Protein AF-A0A974TDC9-F1 (afdb_monomer_lite)

Structure (mmCIF, N/CA/C/O backbone):
data_AF-A0A974TDC9-F1
#
_entry.id   AF-A0A974TDC9-F1
#
loop_
_atom_site.group_PDB
_atom_site.id
_atom_site.type_symbol
_atom_site.label_atom_id
_atom_site.label_alt_id
_atom_site.label_comp_id
_atom_site.label_asym_id
_atom_site.label_entity_id
_atom_site.label_seq_id
_atom_site.pdbx_PDB_ins_code
_atom_site.Cartn_x
_atom_site.Cartn_y
_atom_site.Cartn_z
_atom_site.occupancy
_atom_site.B_iso_or_equiv
_atom_site.auth_seq_id
_atom_site.auth_comp_id
_atom_site.auth_asym_id
_atom_site.auth_atom_id
_atom_site.pdbx_PDB_model_num
ATOM 1 N N . MET A 1 1 ? -6.749 -15.546 -13.032 1.00 61.03 1 MET A N 1
ATOM 2 C CA . MET A 1 1 ? -5.325 -15.649 -12.618 1.00 61.03 1 MET A CA 1
ATOM 3 C C . MET A 1 1 ? -4.894 -14.229 -12.273 1.00 61.03 1 MET A C 1
ATOM 5 O O . MET A 1 1 ? -5.263 -13.361 -13.044 1.00 61.03 1 MET A O 1
ATOM 9 N N . PHE A 1 2 ? -4.236 -13.957 -11.141 1.00 67.06 2 PHE A N 1
ATOM 10 C CA . PHE A 1 2 ? -3.923 -12.566 -10.758 1.00 67.06 2 PHE A CA 1
ATOM 11 C C . PHE A 1 2 ? -2.789 -11.995 -11.621 1.00 67.06 2 PHE A C 1
ATOM 13 O O . PHE A 1 2 ? -1.724 -12.611 -11.715 1.00 67.06 2 PHE A O 1
ATOM 20 N N . ALA A 1 3 ? -3.006 -10.831 -12.229 1.00 76.19 3 ALA A N 1
ATOM 21 C CA . ALA A 1 3 ? -1.975 -10.071 -12.929 1.00 76.19 3 ALA A CA 1
ATOM 22 C C . ALA A 1 3 ? -1.154 -9.232 -11.932 1.00 76.19 3 ALA A C 1
ATOM 24 O O . ALA A 1 3 ? -1.611 -8.918 -10.831 1.00 76.19 3 ALA A O 1
ATOM 25 N N . HIS A 1 4 ? 0.073 -8.834 -12.294 1.00 76.62 4 HIS A N 1
ATOM 26 C CA . HIS A 1 4 ? 0.889 -8.003 -11.393 1.00 76.62 4 HIS A CA 1
ATOM 27 C C . HIS A 1 4 ? 0.265 -6.607 -11.208 1.00 76.62 4 HIS A C 1
ATOM 29 O O . HIS A 1 4 ? 0.406 -5.998 -10.143 1.00 76.62 4 HIS A O 1
ATOM 35 N N . GLY A 1 5 ? -0.455 -6.116 -12.224 1.00 81.62 5 GLY A N 1
ATOM 36 C CA . GLY A 1 5 ? -1.236 -4.882 -12.165 1.00 81.62 5 GLY A CA 1
ATOM 37 C C . GLY A 1 5 ? -2.342 -4.907 -11.107 1.00 81.62 5 GLY A C 1
ATOM 38 O O . GLY A 1 5 ? -2.518 -3.908 -10.406 1.00 81.62 5 GLY A O 1
ATOM 39 N N . ASP A 1 6 ? -3.013 -6.049 -10.916 1.00 86.94 6 ASP A N 1
ATOM 40 C CA . ASP A 1 6 ? -4.126 -6.188 -9.963 1.00 86.94 6 ASP A CA 1
ATOM 41 C C . ASP A 1 6 ? -3.672 -5.894 -8.535 1.00 86.94 6 ASP A C 1
ATOM 43 O O . ASP A 1 6 ? -4.352 -5.198 -7.780 1.00 86.94 6 ASP A O 1
ATOM 47 N N . LEU A 1 7 ? -2.481 -6.368 -8.162 1.00 90.00 7 LEU A N 1
ATOM 48 C CA . LEU A 1 7 ? -1.931 -6.135 -6.833 1.00 90.00 7 LEU A CA 1
ATOM 49 C C . LEU A 1 7 ? -1.648 -4.652 -6.596 1.00 90.00 7 LEU A C 1
ATOM 51 O O . LEU A 1 7 ? -2.020 -4.108 -5.555 1.00 90.00 7 LEU A O 1
ATOM 55 N N . TRP A 1 8 ? -1.003 -3.986 -7.553 1.00 90.31 8 TRP A N 1
ATOM 56 C CA . TRP A 1 8 ? -0.696 -2.563 -7.433 1.00 90.31 8 TRP A CA 1
ATOM 57 C C . TRP A 1 8 ? -1.957 -1.704 -7.399 1.00 90.31 8 TRP A C 1
ATOM 59 O O . TRP A 1 8 ? -2.028 -0.771 -6.602 1.00 90.31 8 TRP A O 1
ATOM 69 N N . HIS A 1 9 ? -2.961 -2.054 -8.198 1.00 91.38 9 HIS A N 1
ATOM 70 C CA . HIS A 1 9 ? -4.256 -1.387 -8.174 1.00 91.38 9 HIS A CA 1
ATOM 71 C C . HIS A 1 9 ? -4.990 -1.623 -6.843 1.00 91.38 9 HIS A C 1
ATOM 73 O O . HIS A 1 9 ? -5.542 -0.695 -6.260 1.00 91.38 9 HIS A O 1
ATOM 79 N N . THR A 1 10 ? -4.917 -2.838 -6.292 1.00 93.56 10 THR A N 1
ATOM 80 C CA . THR A 1 10 ? -5.464 -3.153 -4.962 1.00 93.56 10 THR A CA 1
ATOM 81 C C . THR A 1 10 ? -4.800 -2.310 -3.868 1.00 93.56 10 THR A C 1
ATOM 83 O O . THR A 1 10 ? -5.485 -1.843 -2.963 1.00 93.56 10 THR A O 1
ATOM 86 N N . ILE A 1 11 ? -3.482 -2.077 -3.943 1.00 93.50 11 ILE A N 1
ATOM 87 C CA . ILE A 1 11 ? -2.765 -1.187 -3.012 1.00 93.50 11 ILE A CA 1
ATOM 88 C C . ILE A 1 11 ? -3.237 0.265 -3.154 1.00 93.50 11 ILE A C 1
ATOM 90 O O . ILE A 1 11 ? -3.406 0.945 -2.141 1.00 93.50 11 ILE A O 1
ATOM 94 N N . ASP A 1 12 ? -3.461 0.735 -4.382 1.00 93.38 12 ASP A N 1
ATOM 95 C CA . ASP A 1 12 ? -3.979 2.083 -4.638 1.00 93.38 12 ASP A CA 1
ATOM 96 C C . ASP A 1 12 ? -5.367 2.255 -3.994 1.00 93.38 12 ASP A C 1
ATOM 98 O O . ASP A 1 12 ? -5.568 3.166 -3.190 1.00 93.38 12 ASP A O 1
ATOM 102 N N . LEU A 1 13 ? -6.282 1.308 -4.225 1.00 93.69 13 LEU A N 1
ATOM 103 C CA . LEU A 1 13 ? -7.610 1.304 -3.601 1.00 93.69 13 LEU A CA 1
ATOM 104 C C . LEU A 1 13 ? -7.562 1.151 -2.078 1.00 93.69 13 LEU A C 1
ATOM 106 O O . LEU A 1 13 ? -8.396 1.712 -1.367 1.00 93.69 13 LEU A O 1
ATOM 110 N N . LEU A 1 14 ? -6.613 0.373 -1.553 1.00 94.50 14 LEU A N 1
ATOM 111 C CA . LEU A 1 14 ? -6.419 0.231 -0.112 1.00 94.50 14 LEU A CA 1
ATOM 112 C C . LEU A 1 14 ? -6.062 1.584 0.516 1.00 94.50 14 LEU A C 1
ATOM 114 O O . LEU A 1 14 ? -6.622 1.941 1.550 1.00 94.50 14 LEU A O 1
ATOM 118 N N . ALA A 1 15 ? -5.176 2.351 -0.125 1.00 94.25 15 ALA A N 1
ATOM 119 C CA . ALA A 1 15 ? -4.835 3.697 0.320 1.00 94.25 15 ALA A CA 1
ATOM 120 C C . ALA A 1 15 ? -6.051 4.636 0.255 1.00 94.25 15 ALA A C 1
ATOM 122 O O . ALA A 1 15 ? -6.341 5.321 1.239 1.00 94.25 15 ALA A O 1
ATOM 123 N N . GLU A 1 16 ? -6.814 4.596 -0.842 1.00 94.19 16 GLU A N 1
ATOM 124 C CA . GLU A 1 16 ? -8.041 5.386 -1.005 1.00 94.19 16 GLU A CA 1
ATOM 125 C C . GLU A 1 16 ? -9.083 5.078 0.079 1.00 94.19 16 GLU A C 1
ATOM 127 O O . GLU A 1 16 ? -9.658 5.998 0.660 1.00 94.19 16 GLU A O 1
ATOM 132 N N . ARG A 1 17 ? -9.274 3.801 0.443 1.00 92.88 17 ARG A N 1
ATOM 133 C CA . ARG A 1 17 ? -10.165 3.393 1.548 1.00 92.88 17 ARG A CA 1
ATOM 134 C C . ARG A 1 17 ? -9.728 3.937 2.904 1.00 92.88 17 ARG A C 1
ATOM 136 O O . ARG A 1 17 ? -10.569 4.188 3.763 1.00 92.88 17 ARG A O 1
ATOM 143 N N . CYS A 1 18 ? -8.429 4.142 3.093 1.00 93.00 18 CYS A N 1
ATOM 144 C CA . CYS A 1 18 ? -7.888 4.794 4.278 1.00 93.00 18 CYS A CA 1
ATOM 145 C C . CYS A 1 18 ? -7.943 6.332 4.206 1.00 93.00 18 CYS A C 1
ATOM 147 O O . CYS A 1 18 ? -7.466 6.975 5.138 1.00 93.00 18 CYS A O 1
ATOM 149 N N . ASN A 1 19 ? -8.505 6.930 3.146 1.00 95.06 19 ASN A N 1
ATOM 150 C CA . ASN A 1 19 ? -8.427 8.365 2.840 1.00 95.06 19 ASN A CA 1
ATOM 151 C C . ASN A 1 19 ? -6.977 8.882 2.745 1.00 95.06 19 ASN A C 1
ATOM 153 O O . ASN A 1 19 ? -6.675 10.011 3.133 1.00 95.06 19 ASN A O 1
ATOM 157 N N . LEU A 1 20 ? -6.062 8.045 2.250 1.00 94.69 20 LEU A N 1
ATOM 158 C CA . LEU A 1 20 ? -4.644 8.359 2.092 1.00 94.69 20 LEU A CA 1
ATOM 159 C C . LEU A 1 20 ? -4.226 8.248 0.626 1.00 94.69 20 LEU A C 1
ATOM 161 O O . LEU A 1 20 ? -4.779 7.474 -0.149 1.00 94.69 20 LEU A O 1
ATOM 165 N N . SER A 1 21 ? -3.175 8.979 0.254 1.00 94.38 21 SER A N 1
ATOM 166 C CA . SER A 1 21 ? -2.422 8.646 -0.955 1.00 94.38 21 SER A CA 1
ATOM 167 C C . SER A 1 21 ? -1.574 7.397 -0.710 1.00 94.38 21 SER A C 1
ATOM 169 O O . SER A 1 21 ? -1.278 7.046 0.432 1.00 94.38 21 SER A O 1
ATOM 171 N N . THR A 1 22 ? -1.105 6.748 -1.770 1.00 93.56 22 THR A N 1
ATOM 172 C CA . THR A 1 22 ? -0.148 5.633 -1.668 1.00 93.56 22 THR A CA 1
ATOM 173 C C . THR A 1 22 ? 1.105 5.998 -0.880 1.00 93.56 22 THR A C 1
ATOM 175 O O . THR A 1 22 ? 1.542 5.229 -0.027 1.00 93.56 22 THR A O 1
ATOM 178 N N . SER A 1 23 ? 1.656 7.192 -1.102 1.00 94.12 23 SER A N 1
ATOM 179 C CA . SER A 1 23 ? 2.766 7.723 -0.306 1.00 94.12 23 SER A CA 1
ATOM 180 C C . SER A 1 23 ? 2.373 7.965 1.155 1.00 94.12 23 SER A C 1
ATOM 182 O O . SER A 1 23 ? 3.174 7.711 2.049 1.00 94.12 23 SER A O 1
ATOM 184 N N . GLY A 1 24 ? 1.141 8.415 1.418 1.00 95.25 24 GLY A N 1
ATOM 185 C CA . GLY A 1 24 ? 0.606 8.574 2.773 1.00 95.25 24 GLY A CA 1
ATOM 186 C C . GLY A 1 24 ? 0.440 7.240 3.503 1.00 95.25 24 GLY A C 1
ATOM 187 O O . GLY A 1 24 ? 0.818 7.125 4.667 1.00 95.25 24 GLY A O 1
ATOM 188 N N . LEU A 1 25 ? -0.044 6.207 2.809 1.00 95.75 25 LEU A N 1
ATOM 189 C CA . LEU A 1 25 ? -0.121 4.847 3.337 1.00 95.75 25 LEU A CA 1
ATOM 190 C C . LEU A 1 25 ? 1.281 4.272 3.592 1.00 95.75 25 LEU A C 1
ATOM 192 O O . LEU A 1 25 ? 1.496 3.647 4.627 1.00 95.75 25 LEU A O 1
ATOM 196 N N . ALA A 1 26 ? 2.249 4.532 2.705 1.00 95.56 26 ALA A N 1
ATOM 197 C CA . ALA A 1 26 ? 3.644 4.142 2.909 1.00 95.56 26 ALA A CA 1
ATOM 198 C C . ALA A 1 26 ? 4.231 4.781 4.178 1.00 95.56 26 ALA A C 1
ATOM 200 O O . ALA A 1 26 ? 4.786 4.072 5.014 1.00 95.56 26 ALA A O 1
ATOM 201 N N . LEU A 1 27 ? 4.032 6.090 4.366 1.00 96.06 27 LEU A N 1
ATOM 202 C CA . LEU A 1 27 ? 4.455 6.797 5.577 1.00 96.06 27 LEU A CA 1
ATOM 203 C C . LEU A 1 27 ? 3.784 6.229 6.833 1.00 96.06 27 LEU A C 1
ATOM 205 O O . LEU A 1 27 ? 4.466 5.962 7.822 1.00 96.06 27 LEU A O 1
ATOM 209 N N . LYS A 1 28 ? 2.468 5.976 6.786 1.00 95.25 28 LYS A N 1
ATOM 210 C CA . LYS A 1 28 ? 1.726 5.349 7.894 1.00 95.25 28 LYS A CA 1
ATOM 211 C C . LYS A 1 28 ? 2.259 3.947 8.221 1.00 95.25 28 LYS A C 1
ATOM 213 O O . LYS A 1 28 ? 2.285 3.559 9.383 1.00 95.25 28 LYS A O 1
ATOM 218 N N . ALA A 1 29 ? 2.722 3.212 7.212 1.00 95.75 29 ALA A N 1
ATOM 219 C CA . ALA A 1 29 ? 3.325 1.887 7.339 1.00 95.75 29 ALA A CA 1
ATOM 220 C C . ALA A 1 29 ? 4.809 1.894 7.755 1.00 95.75 29 ALA A C 1
ATOM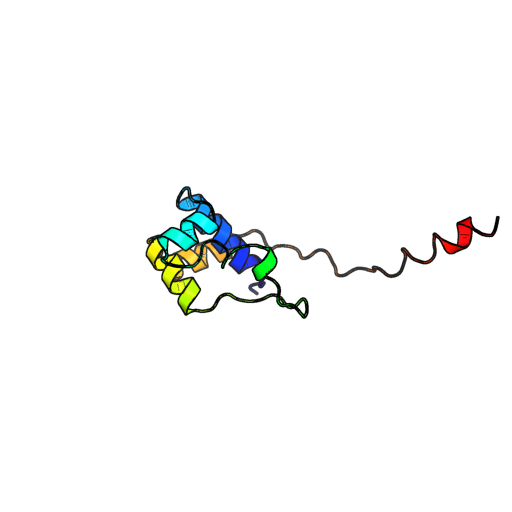 222 O O . ALA A 1 29 ? 5.431 0.831 7.808 1.00 95.75 29 ALA A O 1
ATOM 223 N N . GLY A 1 30 ? 5.397 3.064 8.032 1.00 94.94 30 GLY A N 1
ATOM 224 C CA . GLY A 1 30 ? 6.816 3.188 8.378 1.00 94.94 30 GLY A CA 1
ATOM 225 C C . GLY A 1 30 ? 7.756 2.868 7.210 1.00 94.94 30 GLY A C 1
ATOM 226 O O . GLY A 1 30 ? 8.890 2.443 7.422 1.00 94.94 30 GLY A O 1
ATOM 227 N N . LEU A 1 31 ? 7.272 3.020 5.978 1.00 94.62 31 LEU A N 1
ATOM 228 C CA . LEU A 1 31 ? 8.040 2.871 4.747 1.00 94.62 31 LEU A CA 1
ATOM 229 C C . LEU A 1 31 ? 8.449 4.245 4.208 1.00 94.62 31 LEU A C 1
ATOM 231 O O . LEU A 1 31 ? 7.858 5.272 4.543 1.00 94.62 31 LEU A O 1
ATOM 235 N N . ASP A 1 32 ? 9.437 4.259 3.315 1.00 92.88 32 ASP A N 1
ATOM 236 C CA . ASP A 1 32 ? 9.771 5.468 2.567 1.00 92.88 32 ASP A CA 1
ATOM 237 C C . ASP A 1 32 ? 8.611 5.865 1.633 1.00 92.88 32 ASP A C 1
ATOM 239 O O . ASP A 1 32 ? 8.045 5.024 0.924 1.00 92.88 32 ASP A O 1
ATOM 243 N N . SER A 1 33 ? 8.280 7.159 1.607 1.00 91.44 33 SER A N 1
ATOM 244 C CA . SER A 1 33 ? 7.116 7.716 0.901 1.00 91.44 33 SER A CA 1
ATOM 245 C C . SER A 1 33 ? 7.139 7.498 -0.616 1.00 91.44 33 SER A C 1
ATOM 247 O O . SER A 1 33 ? 6.090 7.558 -1.261 1.00 91.44 33 SER A O 1
ATOM 249 N N . THR A 1 34 ? 8.311 7.220 -1.194 1.00 90.25 34 THR A N 1
ATOM 250 C CA . THR A 1 34 ? 8.494 6.983 -2.631 1.00 90.25 34 THR A CA 1
ATOM 251 C C . THR A 1 34 ? 8.507 5.504 -3.006 1.00 90.25 34 THR A C 1
ATOM 253 O O . THR A 1 34 ? 8.458 5.167 -4.192 1.00 90.25 34 THR A O 1
ATOM 256 N N . SER A 1 35 ? 8.520 4.605 -2.015 1.00 87.06 35 SER A N 1
ATOM 257 C CA . SER A 1 35 ? 8.655 3.157 -2.227 1.00 87.06 35 SER A CA 1
ATOM 258 C C . SER A 1 35 ? 7.517 2.547 -3.046 1.00 87.06 35 SER A C 1
ATOM 260 O O . SER A 1 35 ? 7.719 1.531 -3.706 1.00 87.06 35 SER A O 1
ATOM 262 N N . LEU A 1 36 ? 6.332 3.167 -3.028 1.00 88.69 36 LEU A N 1
ATOM 263 C CA . LEU A 1 36 ? 5.134 2.688 -3.733 1.00 88.69 36 LEU A CA 1
ATOM 264 C C . LEU A 1 36 ? 4.805 3.486 -5.007 1.00 88.69 36 LEU A C 1
ATOM 266 O O . LEU A 1 36 ? 3.764 3.254 -5.637 1.00 88.69 36 LEU A O 1
ATOM 270 N N . ASN A 1 37 ? 5.675 4.421 -5.406 1.00 89.06 37 ASN A N 1
ATOM 271 C CA . ASN A 1 37 ? 5.466 5.254 -6.589 1.00 89.06 37 ASN A CA 1
ATOM 272 C C . ASN A 1 37 ? 5.446 4.408 -7.866 1.00 89.06 37 ASN A C 1
ATOM 274 O O . ASN A 1 37 ? 6.206 3.450 -8.001 1.00 89.06 37 ASN A O 1
ATOM 278 N N . LYS A 1 38 ? 4.632 4.811 -8.853 1.00 83.69 38 LYS A N 1
ATOM 279 C CA . LYS A 1 38 ? 4.479 4.097 -10.137 1.00 83.69 38 LYS A CA 1
ATOM 280 C C . LYS A 1 38 ? 5.816 3.805 -10.835 1.00 83.69 38 LYS A C 1
ATOM 282 O O . LYS A 1 38 ? 6.000 2.709 -11.350 1.00 83.69 38 LYS A O 1
ATOM 287 N N . SER A 1 39 ? 6.781 4.727 -10.767 1.00 83.94 39 SER A N 1
ATOM 288 C CA . SER A 1 39 ? 8.126 4.560 -11.344 1.00 83.94 39 SER A CA 1
ATOM 289 C C . SER A 1 39 ? 8.964 3.439 -10.711 1.00 83.94 39 SER A C 1
ATOM 291 O O . SER A 1 39 ? 9.947 3.013 -11.308 1.00 83.94 39 SER A O 1
ATOM 293 N N . LYS A 1 40 ? 8.597 2.952 -9.518 1.00 83.56 40 LYS A N 1
ATOM 294 C CA . LYS A 1 40 ? 9.269 1.853 -8.802 1.00 83.56 40 LYS A CA 1
ATOM 295 C C . LYS A 1 40 ? 8.542 0.505 -8.928 1.00 83.56 40 LYS A C 1
ATOM 297 O O . LYS A 1 40 ? 9.073 -0.504 -8.463 1.00 83.56 40 LYS A O 1
ATOM 302 N N . ARG A 1 41 ? 7.358 0.483 -9.559 1.00 87.75 41 ARG A N 1
ATOM 303 C CA . ARG A 1 41 ? 6.538 -0.727 -9.798 1.00 87.75 41 ARG A CA 1
ATOM 304 C C . ARG A 1 41 ? 7.039 -1.564 -10.975 1.00 87.75 41 ARG A C 1
ATOM 306 O O . ARG A 1 41 ? 6.719 -2.743 -11.074 1.00 87.75 41 ARG A O 1
ATOM 313 N N . MET A 1 42 ? 7.852 -0.961 -11.837 1.00 82.75 42 MET A N 1
ATOM 314 C CA . MET A 1 42 ? 8.546 -1.629 -12.931 1.00 82.75 42 MET A CA 1
ATOM 315 C C . MET A 1 42 ? 10.029 -1.754 -12.586 1.00 82.75 42 MET A C 1
ATOM 317 O O . MET A 1 42 ? 10.643 -0.825 -12.058 1.00 82.75 42 MET A O 1
ATOM 321 N N . SER A 1 43 ? 10.611 -2.911 -12.879 1.00 72.12 43 SER A N 1
ATOM 322 C CA . SER A 1 43 ? 12.056 -3.113 -12.829 1.00 72.12 43 SER A CA 1
ATOM 323 C C . SER A 1 43 ? 12.744 -2.369 -13.984 1.00 72.12 43 SER A C 1
ATOM 325 O O . SER A 1 43 ? 12.107 -2.110 -15.006 1.00 72.12 43 SER A O 1
ATOM 327 N N . PRO A 1 44 ? 14.055 -2.075 -13.880 1.00 65.00 44 PRO A N 1
ATOM 328 C CA . PRO A 1 44 ? 14.828 -1.473 -14.973 1.00 65.00 44 PRO A CA 1
ATOM 329 C C . PRO A 1 44 ? 14.777 -2.290 -16.274 1.00 65.00 44 PRO A C 1
ATOM 331 O O . PRO A 1 44 ? 14.816 -1.723 -17.358 1.00 65.00 44 PRO A O 1
ATOM 334 N N . ASP A 1 45 ? 14.606 -3.611 -16.157 1.00 73.81 45 ASP A N 1
ATOM 335 C CA . ASP A 1 45 ? 14.426 -4.561 -17.266 1.00 73.81 45 ASP A CA 1
ATOM 336 C C . ASP A 1 45 ? 12.976 -4.606 -17.804 1.00 73.81 45 ASP A C 1
ATOM 338 O O . ASP A 1 45 ? 12.551 -5.583 -18.408 1.00 73.81 45 ASP A O 1
ATOM 342 N N . ARG A 1 46 ? 12.155 -3.584 -17.510 1.00 70.44 46 ARG A N 1
ATOM 343 C CA . ARG A 1 46 ? 10.726 -3.478 -17.879 1.00 70.44 46 ARG A CA 1
ATOM 344 C C . ARG A 1 46 ? 9.823 -4.614 -17.382 1.00 70.44 46 ARG A C 1
ATOM 346 O O . ARG A 1 46 ? 8.677 -4.710 -17.807 1.00 70.44 46 ARG A O 1
ATOM 353 N N . ARG A 1 47 ? 10.306 -5.442 -16.454 1.00 75.69 47 ARG A N 1
ATOM 354 C CA . ARG A 1 47 ? 9.500 -6.472 -15.789 1.00 75.69 47 ARG A CA 1
ATOM 355 C C . ARG A 1 47 ? 8.673 -5.865 -14.673 1.00 75.69 47 ARG A C 1
ATOM 357 O O . ARG A 1 47 ? 9.186 -5.079 -13.873 1.00 75.69 47 ARG A O 1
ATOM 364 N N . GLU A 1 48 ? 7.425 -6.284 -14.578 1.00 75.06 48 GLU A N 1
ATOM 365 C CA . GLU A 1 48 ? 6.556 -5.936 -13.464 1.00 75.06 48 GLU A CA 1
ATOM 366 C C . GLU A 1 48 ? 7.163 -6.453 -12.153 1.00 75.06 48 GLU A C 1
ATOM 368 O O . GLU A 1 48 ? 7.593 -7.603 -12.050 1.00 75.06 48 GLU A O 1
ATOM 373 N N . ARG A 1 49 ? 7.258 -5.588 -11.141 1.00 83.31 49 ARG A N 1
ATOM 374 C CA . ARG A 1 49 ? 7.847 -5.936 -9.847 1.00 83.31 49 ARG A CA 1
ATOM 375 C C . ARG A 1 49 ? 6.740 -6.132 -8.825 1.00 83.31 49 ARG A C 1
ATOM 377 O O . ARG A 1 49 ? 5.951 -5.219 -8.602 1.00 83.31 49 ARG A O 1
ATOM 384 N N . TRP A 1 50 ? 6.725 -7.278 -8.152 1.00 86.06 50 TRP A N 1
ATOM 385 C CA . TRP A 1 50 ? 5.894 -7.457 -6.961 1.00 86.06 50 TRP A CA 1
ATOM 386 C C . TRP A 1 50 ? 6.531 -6.752 -5.760 1.00 86.06 50 TRP A C 1
ATOM 388 O O . TRP A 1 50 ? 7.760 -6.792 -5.605 1.00 86.06 50 TRP A O 1
ATOM 398 N N . PRO A 1 51 ? 5.733 -6.119 -4.886 1.00 87.44 51 PRO A N 1
ATOM 399 C CA . PRO A 1 51 ? 6.229 -5.716 -3.584 1.00 87.44 51 PRO A CA 1
ATOM 400 C C . PRO A 1 51 ? 6.618 -6.959 -2.781 1.00 87.44 51 PRO A C 1
ATOM 402 O O . PRO A 1 51 ? 6.079 -8.049 -2.978 1.00 87.44 51 PRO A O 1
ATOM 405 N N . SER A 1 52 ? 7.564 -6.798 -1.857 1.00 89.94 52 SER A N 1
ATOM 406 C CA . SER A 1 52 ? 7.914 -7.894 -0.960 1.00 89.94 52 SER A CA 1
ATOM 407 C C . SER A 1 52 ? 6.753 -8.196 -0.010 1.00 89.94 52 SER A C 1
ATOM 409 O O . SER A 1 52 ? 5.959 -7.315 0.336 1.00 89.94 52 SER A O 1
ATOM 411 N N . THR A 1 53 ? 6.687 -9.436 0.476 1.00 92.25 53 THR A N 1
ATOM 412 C CA . THR A 1 53 ? 5.715 -9.845 1.501 1.00 92.25 53 THR A CA 1
ATOM 413 C C . THR A 1 53 ? 5.829 -8.992 2.767 1.00 92.25 53 THR A C 1
ATOM 415 O O . THR A 1 53 ? 4.825 -8.696 3.407 1.00 92.25 53 THR A O 1
ATOM 418 N N . GLU A 1 54 ? 7.042 -8.545 3.110 1.00 94.25 54 GLU A N 1
ATOM 419 C CA . GLU A 1 54 ? 7.279 -7.643 4.240 1.00 94.25 54 GLU A CA 1
ATOM 420 C C . GLU A 1 54 ? 6.612 -6.277 4.029 1.00 94.25 54 GLU A C 1
ATOM 422 O O . GLU A 1 54 ? 5.897 -5.796 4.908 1.00 94.25 54 GLU A O 1
ATOM 427 N N . THR A 1 55 ? 6.807 -5.660 2.858 1.00 94.00 55 THR A N 1
ATOM 428 C CA . THR A 1 55 ? 6.154 -4.392 2.507 1.00 94.00 55 THR A CA 1
ATOM 429 C C . THR A 1 55 ? 4.638 -4.553 2.537 1.00 94.00 55 THR A C 1
ATOM 431 O O . THR A 1 55 ? 3.958 -3.733 3.148 1.00 94.00 55 THR A O 1
ATOM 434 N N . LEU A 1 56 ? 4.106 -5.623 1.938 1.00 94.56 56 LEU A N 1
ATOM 435 C CA . LEU A 1 56 ? 2.668 -5.883 1.935 1.00 94.56 56 LEU A CA 1
ATOM 436 C C . LEU A 1 56 ? 2.117 -6.028 3.362 1.00 94.56 56 LEU A C 1
ATOM 438 O O . LEU A 1 56 ? 1.123 -5.392 3.695 1.00 94.56 56 LEU A O 1
ATOM 442 N N . SER A 1 57 ? 2.792 -6.791 4.225 1.00 95.56 57 SER A N 1
ATOM 443 C CA . SER A 1 57 ? 2.402 -6.971 5.630 1.00 95.56 57 SER A CA 1
ATOM 444 C C . SER A 1 57 ? 2.324 -5.640 6.390 1.00 95.56 57 SER A C 1
ATOM 446 O O . SER A 1 57 ? 1.333 -5.369 7.070 1.00 95.56 57 SER A O 1
ATOM 448 N N . LYS A 1 58 ? 3.319 -4.760 6.213 1.00 95.62 58 LYS A N 1
ATOM 449 C CA . LYS A 1 58 ? 3.329 -3.423 6.833 1.00 95.62 58 LYS A CA 1
ATOM 450 C C . LYS A 1 58 ? 2.173 -2.548 6.346 1.00 95.62 58 LYS A C 1
ATOM 452 O O . LYS A 1 58 ? 1.556 -1.857 7.152 1.00 95.62 58 LYS A O 1
ATOM 457 N N . LEU A 1 59 ? 1.853 -2.596 5.052 1.00 95.94 59 LEU A N 1
ATOM 458 C CA . LEU A 1 59 ? 0.727 -1.846 4.486 1.00 95.94 59 LEU A CA 1
ATOM 459 C C . LEU A 1 59 ? -0.615 -2.333 5.028 1.00 95.94 59 LEU A C 1
ATOM 461 O O . LEU A 1 59 ? -1.447 -1.516 5.409 1.00 95.94 59 LEU A O 1
ATOM 465 N N . LEU A 1 60 ? -0.805 -3.650 5.106 1.00 96.25 60 LEU A N 1
ATOM 4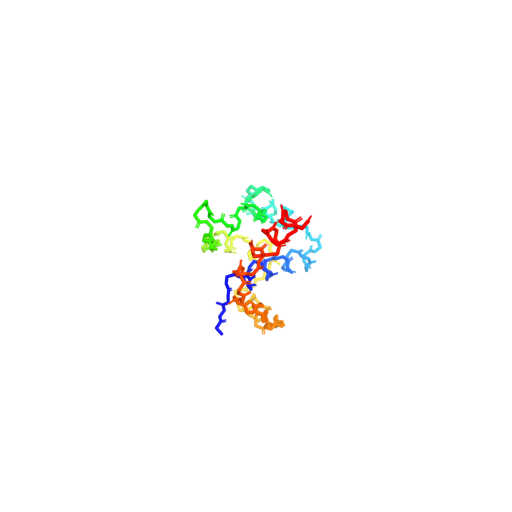66 C CA . LEU A 1 60 ? -2.006 -4.262 5.671 1.00 96.25 60 LEU A CA 1
ATOM 467 C C . LEU A 1 60 ? -2.192 -3.890 7.145 1.00 96.25 60 LEU A C 1
ATOM 469 O O . LEU A 1 60 ? -3.280 -3.478 7.541 1.00 96.25 60 LEU A O 1
ATOM 473 N N . ALA A 1 61 ? -1.115 -3.946 7.934 1.00 96.00 61 ALA A N 1
ATOM 474 C CA . ALA A 1 61 ? -1.132 -3.519 9.329 1.00 96.00 61 ALA A CA 1
ATOM 475 C C . ALA A 1 61 ? -1.488 -2.028 9.471 1.00 96.00 61 ALA A C 1
ATOM 477 O O . ALA A 1 61 ? -2.330 -1.675 10.290 1.00 96.00 61 ALA A O 1
ATOM 478 N N . ALA A 1 62 ? -0.905 -1.156 8.642 1.00 96.00 62 ALA A N 1
ATOM 479 C CA . ALA A 1 62 ? -1.190 0.280 8.662 1.00 96.00 62 ALA A CA 1
ATOM 480 C C . ALA A 1 62 ? -2.612 0.629 8.197 1.00 96.00 62 ALA A C 1
ATOM 482 O O . ALA A 1 62 ? -3.190 1.621 8.648 1.00 96.00 62 ALA A O 1
ATOM 483 N N . ALA A 1 63 ? -3.169 -0.167 7.287 1.00 95.31 63 ALA A N 1
ATOM 484 C CA . ALA A 1 63 ? -4.545 -0.043 6.826 1.00 95.31 63 ALA A CA 1
ATOM 485 C C . ALA A 1 63 ? -5.560 -0.688 7.784 1.00 95.31 63 ALA A C 1
ATOM 487 O O . ALA A 1 63 ? -6.756 -0.509 7.581 1.00 95.31 63 ALA A O 1
ATOM 488 N N . GLU A 1 64 ? -5.101 -1.422 8.805 1.00 95.38 64 GLU A N 1
ATOM 489 C CA . GLU A 1 64 ? -5.939 -2.232 9.703 1.00 95.38 64 GLU A CA 1
ATOM 490 C C . GLU A 1 64 ? -6.800 -3.256 8.938 1.00 95.38 64 GLU A C 1
ATOM 492 O O . GLU A 1 64 ? -7.931 -3.576 9.302 1.00 95.38 64 GLU A O 1
ATOM 497 N N . VAL A 1 65 ? -6.244 -3.798 7.850 1.00 95.44 65 VAL A N 1
ATOM 498 C CA . VAL A 1 65 ? -6.899 -4.764 6.962 1.00 95.44 65 VAL A CA 1
ATOM 499 C C . VAL A 1 65 ? -6.155 -6.091 7.027 1.00 95.44 65 VAL A C 1
ATOM 501 O O . VAL A 1 65 ? -4.933 -6.143 6.938 1.00 95.44 65 VAL A O 1
ATOM 504 N N . ASN A 1 66 ? -6.885 -7.198 7.156 1.00 94.62 66 ASN A N 1
ATOM 505 C CA . ASN A 1 66 ? -6.282 -8.529 7.104 1.00 94.62 66 ASN A CA 1
ATOM 506 C C . ASN A 1 66 ? -6.080 -9.014 5.654 1.00 94.62 66 ASN A C 1
ATOM 508 O O . ASN A 1 66 ? -6.695 -8.515 4.710 1.00 94.62 66 ASN A O 1
ATOM 512 N N . LEU A 1 67 ? -5.237 -10.037 5.481 1.00 93.62 67 LEU A N 1
ATOM 513 C CA . LEU A 1 67 ? -4.894 -10.572 4.161 1.00 93.62 67 LEU A CA 1
ATOM 514 C C . LEU A 1 67 ? -6.114 -11.091 3.380 1.00 93.62 67 LEU A C 1
ATOM 516 O O . LEU A 1 67 ? -6.166 -10.933 2.164 1.00 93.62 67 LEU A O 1
ATOM 520 N N . LEU A 1 68 ? -7.106 -11.675 4.061 1.00 93.38 68 LEU A N 1
ATOM 521 C CA . LEU A 1 68 ? -8.312 -12.193 3.411 1.00 93.38 68 LEU A CA 1
ATOM 522 C C . LEU A 1 68 ? -9.159 -11.058 2.825 1.00 93.38 68 LEU A C 1
ATOM 524 O O . LEU A 1 68 ? -9.578 -11.134 1.677 1.00 93.38 68 LEU A O 1
ATOM 528 N N . ALA A 1 69 ? -9.364 -9.979 3.580 1.00 92.06 69 ALA A N 1
ATOM 529 C CA . ALA A 1 69 ? -10.078 -8.795 3.110 1.00 92.06 69 ALA A CA 1
ATOM 530 C C . ALA A 1 69 ? -9.352 -8.118 1.935 1.00 92.06 69 ALA A C 1
ATOM 532 O O . ALA A 1 69 ? -9.999 -7.660 0.993 1.00 92.06 69 ALA A O 1
ATOM 533 N N . PHE A 1 70 ? -8.017 -8.108 1.956 1.00 93.25 70 PHE A N 1
ATOM 534 C CA . PHE A 1 70 ? -7.209 -7.648 0.827 1.00 93.25 70 PHE A CA 1
ATOM 535 C C . PHE A 1 70 ? -7.368 -8.542 -0.410 1.00 93.25 70 PHE A C 1
ATOM 537 O O . PHE A 1 70 ? -7.567 -8.032 -1.509 1.00 93.25 70 PHE A O 1
ATOM 544 N N . ALA A 1 71 ? -7.353 -9.867 -0.246 1.00 91.50 71 ALA A N 1
ATOM 545 C CA . ALA A 1 71 ? -7.580 -10.804 -1.345 1.00 91.50 71 ALA A CA 1
ATOM 546 C C . ALA A 1 71 ? -8.992 -10.661 -1.943 1.00 91.50 71 ALA A C 1
ATOM 548 O O . ALA A 1 71 ? -9.151 -10.680 -3.161 1.00 91.50 71 ALA A O 1
ATOM 549 N N . THR A 1 72 ? -10.010 -10.437 -1.107 1.00 91.69 72 THR A N 1
ATOM 550 C CA . THR A 1 72 ? -11.374 -10.134 -1.567 1.00 91.69 72 THR A CA 1
ATOM 551 C C . THR A 1 72 ? -11.425 -8.831 -2.363 1.00 91.69 72 THR A C 1
ATOM 553 O O . THR A 1 72 ? -12.103 -8.777 -3.385 1.00 91.69 72 THR A O 1
ATOM 556 N N . LEU A 1 73 ? -10.696 -7.791 -1.933 1.00 90.75 73 LEU A N 1
ATOM 557 C CA . LEU A 1 73 ? -10.589 -6.537 -2.685 1.00 90.75 73 LEU A CA 1
ATOM 558 C C . LEU A 1 73 ? -9.952 -6.771 -4.058 1.00 90.75 73 LEU A C 1
ATOM 560 O O . LEU A 1 73 ? -10.494 -6.314 -5.060 1.00 90.75 73 LEU A O 1
ATOM 564 N N . MET A 1 74 ? -8.868 -7.541 -4.105 1.00 89.75 74 MET A N 1
ATOM 565 C CA . MET A 1 74 ? -8.191 -7.897 -5.351 1.00 89.75 74 MET A CA 1
ATOM 566 C C . MET A 1 74 ? -9.109 -8.673 -6.304 1.00 89.75 74 MET A C 1
ATOM 568 O O . MET A 1 74 ? -9.138 -8.393 -7.495 1.00 89.75 74 MET A O 1
ATOM 572 N N . ASN A 1 75 ? -9.919 -9.596 -5.782 1.00 86.69 75 ASN A N 1
ATOM 573 C CA . ASN A 1 75 ? -10.868 -10.378 -6.579 1.00 86.69 75 ASN A CA 1
ATOM 574 C C . ASN A 1 75 ? -12.116 -9.587 -7.021 1.00 86.69 75 ASN A C 1
ATOM 576 O O . ASN A 1 75 ? -12.881 -10.060 -7.855 1.00 86.69 75 ASN A O 1
ATOM 580 N N . SER A 1 76 ? -12.354 -8.409 -6.437 1.00 84.75 76 SER A N 1
ATOM 581 C CA . SER A 1 76 ? -13.454 -7.515 -6.824 1.00 84.75 76 SER A CA 1
ATOM 582 C C . SER A 1 76 ? -13.079 -6.534 -7.936 1.00 84.75 76 SER A C 1
ATOM 584 O O . SER A 1 76 ? -13.940 -5.786 -8.402 1.00 84.75 76 SER A O 1
ATOM 586 N N . LEU A 1 77 ? -11.809 -6.521 -8.354 1.00 78.75 77 LEU A N 1
ATOM 587 C CA . LEU A 1 77 ? -11.364 -5.702 -9.470 1.00 78.75 77 LEU A CA 1
ATOM 588 C C . LEU A 1 77 ? -11.966 -6.238 -10.770 1.00 78.75 77 LEU A C 1
ATOM 590 O O . LEU A 1 77 ? -11.965 -7.454 -10.976 1.00 78.75 77 LEU A O 1
ATOM 594 N N . PRO A 1 78 ? -12.480 -5.365 -11.655 1.00 70.94 78 PRO A N 1
ATOM 595 C CA . PRO A 1 78 ? -12.833 -5.803 -12.996 1.00 70.94 78 PRO A CA 1
ATOM 596 C C . PRO A 1 78 ? -11.572 -6.383 -13.639 1.00 70.94 78 PRO A C 1
ATOM 598 O O . PRO A 1 78 ? -10.519 -5.740 -13.555 1.00 70.94 78 PRO A O 1
ATOM 601 N N . GLU A 1 79 ? -11.676 -7.574 -14.250 1.00 63.16 79 GLU A N 1
ATOM 602 C CA . GLU A 1 79 ? -10.579 -8.160 -15.029 1.00 63.16 79 GLU A CA 1
ATOM 603 C C . GLU A 1 79 ? -10.028 -7.061 -15.936 1.00 63.16 79 GLU A C 1
ATOM 605 O O . GLU A 1 79 ? -10.731 -6.543 -16.809 1.00 63.16 79 GLU A O 1
ATOM 610 N N . GLN A 1 80 ? -8.789 -6.644 -15.671 1.00 56.72 80 GLN A N 1
ATOM 611 C CA . GLN A 1 80 ? -8.072 -5.783 -16.587 1.00 56.72 80 GLN A CA 1
ATOM 612 C C . GLN A 1 80 ? -7.861 -6.650 -17.823 1.00 56.72 80 GLN A C 1
ATOM 614 O O . GLN A 1 80 ? -6.984 -7.512 -17.840 1.00 56.72 80 GLN A O 1
ATOM 619 N N . ILE A 1 81 ? -8.732 -6.494 -18.821 1.00 50.50 81 ILE A N 1
ATOM 620 C CA . ILE A 1 81 ? -8.491 -7.032 -20.152 1.00 50.50 81 ILE A CA 1
ATOM 621 C C . ILE A 1 81 ? -7.249 -6.288 -20.614 1.00 50.50 81 ILE A C 1
ATOM 623 O O . ILE A 1 81 ? -7.341 -5.145 -21.065 1.00 50.50 81 ILE A O 1
ATOM 627 N N . ASP A 1 82 ? -6.086 -6.898 -20.395 1.00 53.78 82 ASP A N 1
ATOM 628 C CA . ASP A 1 82 ? -4.842 -6.450 -20.987 1.00 53.78 82 ASP A CA 1
ATOM 629 C C . ASP A 1 82 ? -5.161 -6.292 -22.470 1.00 53.78 82 ASP A C 1
ATOM 631 O O . ASP A 1 82 ? -5.584 -7.249 -23.132 1.00 53.78 82 ASP A O 1
ATOM 635 N N . ALA A 1 83 ? -5.104 -5.050 -22.958 1.00 49.44 83 ALA A N 1
ATOM 636 C CA . ALA A 1 83 ? -5.310 -4.784 -24.367 1.00 49.44 83 ALA A CA 1
ATOM 637 C C . ALA A 1 83 ? -4.405 -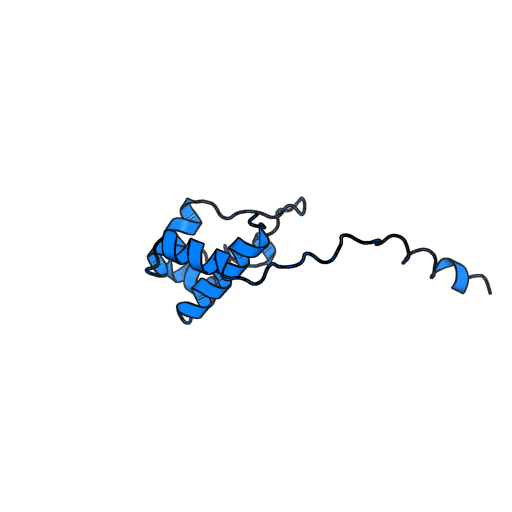5.762 -25.125 1.00 49.44 83 ALA A C 1
ATOM 639 O O . ALA A 1 83 ? -3.254 -5.942 -24.705 1.00 49.44 83 ALA A O 1
ATOM 640 N N . PRO A 1 84 ? -4.913 -6.439 -26.173 1.00 42.28 84 PRO A N 1
ATOM 641 C CA . PRO A 1 84 ? -4.128 -7.438 -26.871 1.00 42.28 84 PRO A CA 1
ATOM 642 C C . PRO A 1 84 ? -2.765 -6.834 -27.187 1.00 42.28 84 PRO A C 1
ATOM 644 O O . PRO A 1 84 ? -2.679 -5.695 -27.656 1.00 42.28 84 PRO A O 1
ATOM 647 N N . ILE A 1 85 ? -1.706 -7.583 -26.876 1.00 54.88 85 ILE A N 1
ATOM 648 C CA . ILE A 1 85 ? -0.364 -7.333 -27.395 1.00 54.88 85 ILE A CA 1
ATOM 649 C C . ILE A 1 85 ? -0.501 -7.487 -28.916 1.00 54.88 85 ILE A C 1
ATOM 651 O O . ILE A 1 85 ? -0.329 -8.571 -29.458 1.00 54.88 85 ILE A O 1
ATOM 655 N N . GLY A 1 86 ? -0.963 -6.425 -29.568 1.00 45.09 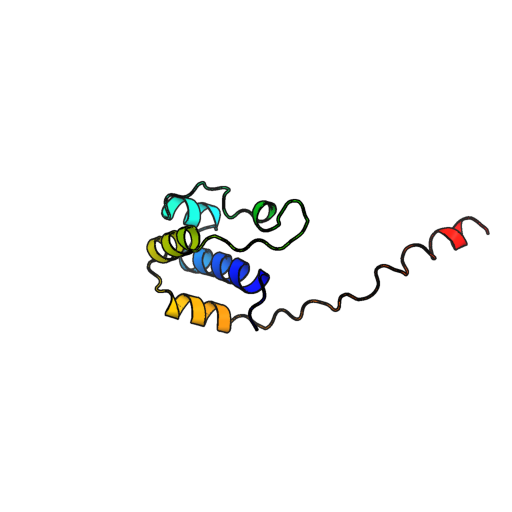86 GLY A N 1
ATOM 656 C CA . GLY A 1 86 ? -1.331 -6.365 -30.970 1.00 45.09 86 GLY A CA 1
ATOM 657 C C . GLY A 1 86 ? -0.517 -5.266 -31.622 1.00 45.09 86 GLY A C 1
ATOM 658 O O . GLY A 1 86 ? -0.786 -4.082 -31.430 1.00 45.09 86 GLY A O 1
ATOM 659 N N . ASP A 1 87 ? 0.521 -5.710 -32.322 1.00 51.72 87 ASP A N 1
ATOM 660 C CA . ASP A 1 87 ? 1.116 -5.101 -33.507 1.00 51.72 87 ASP A CA 1
ATOM 661 C C . ASP A 1 87 ? 1.538 -3.630 -33.393 1.00 51.72 87 ASP A C 1
ATOM 663 O O . ASP A 1 87 ? 0.936 -2.712 -33.944 1.00 51.72 87 ASP A O 1
ATOM 667 N N . ARG A 1 88 ? 2.703 -3.416 -32.769 1.00 51.94 88 ARG A N 1
ATOM 668 C CA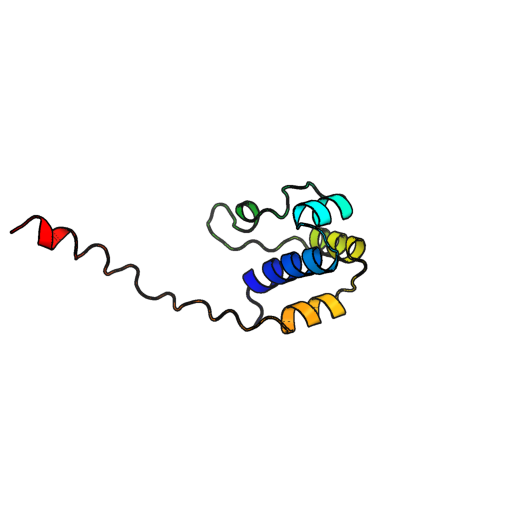 . ARG A 1 88 ? 3.531 -2.217 -33.012 1.00 51.94 88 ARG A CA 1
ATOM 669 C C . ARG A 1 88 ? 4.280 -2.260 -34.360 1.00 51.94 88 ARG A C 1
ATOM 671 O O . ARG A 1 88 ? 5.132 -1.412 -34.592 1.00 51.94 88 ARG A O 1
ATOM 678 N N . GLU A 1 89 ? 3.956 -3.199 -35.249 1.00 49.91 89 GLU A N 1
ATOM 679 C CA . GLU A 1 89 ? 4.635 -3.422 -36.538 1.00 49.91 89 GLU A CA 1
ATOM 680 C C . GLU A 1 89 ? 3.934 -2.794 -37.763 1.00 49.91 89 GLU A C 1
ATOM 682 O O . GLU A 1 89 ? 4.154 -3.232 -38.883 1.00 49.91 89 GLU A O 1
ATOM 687 N N . GLN A 1 90 ? 3.112 -1.747 -37.609 1.00 48.62 90 GLN A N 1
ATOM 688 C CA . GLN A 1 90 ? 2.592 -0.995 -38.776 1.00 48.62 90 GLN A CA 1
ATOM 689 C C . GLN A 1 90 ? 2.868 0.512 -38.748 1.00 48.62 90 GLN A C 1
ATOM 691 O O . GLN A 1 90 ? 2.579 1.213 -39.716 1.00 48.62 90 GLN A O 1
ATOM 696 N N . SER A 1 91 ? 3.475 1.037 -37.681 1.00 46.66 91 SER A N 1
ATOM 697 C CA . SER A 1 91 ? 3.820 2.464 -37.613 1.00 46.66 91 SER A CA 1
ATOM 698 C C . SER A 1 91 ? 5.045 2.853 -38.452 1.00 46.66 91 SER A C 1
ATOM 700 O O . SER A 1 91 ? 5.173 4.030 -38.770 1.00 46.66 91 SER A O 1
ATOM 702 N N . ASP A 1 92 ? 5.891 1.903 -38.867 1.00 50.19 92 ASP A N 1
ATOM 703 C CA . ASP A 1 92 ? 7.095 2.202 -39.663 1.00 50.1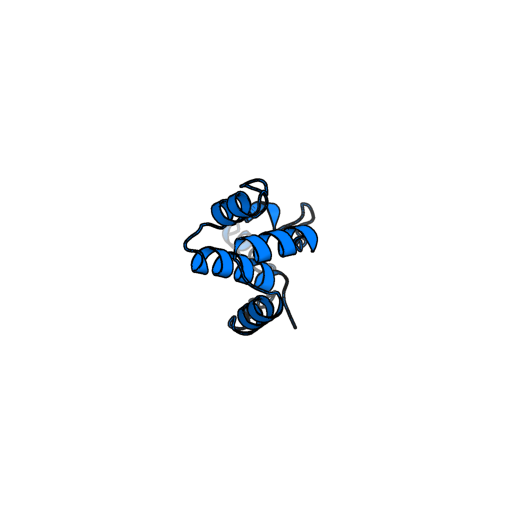9 92 ASP A CA 1
ATOM 704 C C . ASP A 1 92 ? 6.849 2.242 -41.189 1.00 50.19 92 ASP A C 1
ATOM 706 O O . ASP A 1 92 ? 7.608 2.883 -41.916 1.00 50.19 92 ASP A O 1
ATOM 710 N N . GLU A 1 93 ? 5.764 1.653 -41.713 1.00 53.31 93 GLU A N 1
ATOM 711 C CA . GLU A 1 93 ? 5.515 1.634 -43.171 1.00 53.31 93 GLU A CA 1
ATOM 712 C C . GLU A 1 93 ? 4.868 2.925 -43.710 1.00 53.31 93 GLU A C 1
ATOM 714 O O . GLU A 1 93 ? 5.039 3.271 -44.883 1.00 53.31 93 GLU A O 1
ATOM 719 N N . MET A 1 94 ? 4.163 3.698 -42.872 1.00 50.12 94 MET A N 1
ATOM 720 C CA . MET A 1 94 ? 3.457 4.900 -43.342 1.00 50.12 94 MET A CA 1
ATOM 721 C C . MET A 1 94 ? 4.383 6.117 -43.529 1.00 50.12 94 MET A C 1
ATOM 723 O O . MET A 1 94 ? 4.055 7.033 -44.287 1.00 50.12 94 MET A O 1
ATOM 727 N N . GLU A 1 95 ? 5.558 6.128 -42.894 1.00 53.03 95 GLU A N 1
ATOM 728 C CA . GLU A 1 95 ? 6.507 7.248 -42.980 1.00 53.03 95 GLU A CA 1
ATOM 729 C C . GLU A 1 95 ? 7.438 7.148 -44.201 1.00 53.03 95 GLU A C 1
ATOM 731 O O . GLU A 1 95 ? 7.915 8.165 -44.706 1.00 53.03 95 GLU A O 1
ATOM 736 N N . GLN A 1 96 ? 7.604 5.951 -44.775 1.00 53.91 96 GLN A N 1
ATOM 737 C CA . GLN A 1 96 ? 8.429 5.754 -45.971 1.00 53.91 96 GLN A CA 1
ATOM 738 C C . GLN A 1 96 ? 7.678 6.068 -47.278 1.00 53.91 96 GLN A C 1
ATOM 740 O O . GLN A 1 96 ? 8.290 6.493 -48.257 1.00 53.91 96 GLN A O 1
ATOM 745 N N . SER A 1 97 ? 6.343 5.958 -47.288 1.00 55.16 97 SER A N 1
ATOM 746 C CA . SER A 1 97 ? 5.522 6.262 -48.473 1.00 55.16 97 SER A CA 1
ATOM 747 C C . SER A 1 97 ? 5.263 7.766 -48.676 1.00 55.16 97 SER A C 1
ATOM 749 O O . SER A 1 97 ? 4.956 8.203 -49.782 1.00 55.16 97 SER A O 1
ATOM 751 N N . ARG A 1 98 ? 5.449 8.599 -47.639 1.00 55.69 98 ARG A N 1
ATOM 752 C CA . ARG A 1 98 ? 5.251 10.060 -47.728 1.00 55.69 98 ARG A CA 1
ATOM 753 C C . ARG A 1 98 ? 6.504 10.846 -48.137 1.00 55.69 98 ARG A C 1
ATOM 755 O O . ARG A 1 98 ? 6.403 12.044 -48.377 1.00 55.69 98 ARG A O 1
ATOM 762 N N . ALA A 1 99 ? 7.660 10.186 -48.227 1.00 54.19 99 ALA A N 1
ATOM 763 C CA . ALA A 1 99 ? 8.930 10.788 -48.642 1.00 54.19 99 ALA A CA 1
ATOM 764 C C . ALA A 1 99 ? 9.305 10.498 -50.112 1.00 54.19 99 ALA A C 1
ATOM 766 O O . ALA A 1 99 ? 10.351 10.955 -50.569 1.00 54.19 99 ALA A O 1
ATOM 767 N N . ALA A 1 100 ? 8.476 9.745 -50.848 1.00 54.66 100 ALA A N 1
ATOM 768 C CA . ALA A 1 100 ? 8.747 9.328 -52.229 1.00 54.66 100 ALA A CA 1
ATOM 769 C C . ALA A 1 100 ? 7.694 9.795 -53.258 1.00 54.66 100 ALA A C 1
ATOM 771 O O . ALA A 1 100 ? 7.678 9.277 -54.375 1.00 54.66 100 ALA A O 1
ATOM 772 N N . ALA A 1 101 ? 6.837 10.759 -52.903 1.00 48.78 101 ALA A N 1
ATOM 773 C CA . ALA A 1 101 ? 5.885 11.395 -53.819 1.00 48.78 101 ALA A CA 1
ATOM 774 C C . ALA A 1 101 ? 6.191 12.887 -53.985 1.00 48.78 101 ALA A C 1
ATOM 776 O O . ALA A 1 101 ? 6.358 13.565 -52.945 1.00 48.78 101 ALA A O 1
#

Radius of gyration: 18.82 Å; chains: 1; bounding box: 28×27×64 Å

Foldseek 3Di:
DADLVLLLVLLQVLQVVVVHGSLRLCVLLVHHSCCSPPVNQADPVRDGDHDDPSSVVSSCVSSVHDPVNSVVSSVPDDPPPPDPPDDPPPPVPVVVVVVPD

Sequence (101 aa):
MFAHGDLWHTIDLLAERCNLSTSGLALKAGLDSTSLNKSKRMSPDRRERWPSTETLSKLLAAAEVNLLAFATLMNSLPEQIDAPIGDREQSDEMEQSRAAA

Secondary structure (DSSP, 8-state):
---HHHHHHHHHHHHHHTT--HHHHHHHTTS-TTTTSGGGSB-TTS-B-PPPHHHHHHHHHHHT--HHHHHHHHHTS----------S-STTHHHHHTS--

pLDDT: mean 80.41, std 17.24, range [42.28, 96.25]